Protein AF-A0A2V1GVR3-F1 (afdb_monomer_lite)

Structure (mmCIF, N/CA/C/O backbone):
data_AF-A0A2V1GVR3-F1
#
_entry.id   AF-A0A2V1GVR3-F1
#
loop_
_atom_site.group_PDB
_atom_site.id
_atom_site.type_symbol
_atom_site.label_atom_id
_atom_site.label_alt_id
_atom_site.label_comp_id
_atom_site.label_asym_id
_atom_site.label_entity_id
_atom_site.label_seq_id
_atom_site.pdbx_PDB_ins_code
_atom_site.Cartn_x
_atom_site.Cartn_y
_atom_site.Cartn_z
_atom_site.occupancy
_atom_site.B_iso_or_equiv
_atom_site.auth_seq_id
_atom_site.auth_comp_id
_atom_site.auth_asym_id
_atom_site.auth_atom_id
_atom_site.pdbx_PDB_model_num
ATOM 1 N N . MET A 1 1 ? 11.547 6.284 52.009 1.00 42.16 1 MET A N 1
ATOM 2 C CA . MET A 1 1 ? 11.268 5.310 50.933 1.00 42.16 1 MET A CA 1
ATOM 3 C C . MET A 1 1 ? 10.282 5.966 49.985 1.00 42.16 1 MET A C 1
ATOM 5 O O . MET A 1 1 ? 9.096 5.992 50.279 1.00 42.16 1 MET A O 1
ATOM 9 N N . THR A 1 2 ? 10.772 6.601 48.924 1.00 40.62 2 THR A N 1
ATOM 10 C CA . THR A 1 2 ? 9.931 7.357 47.985 1.00 40.62 2 THR A CA 1
ATOM 11 C C . THR A 1 2 ? 9.788 6.508 46.731 1.00 40.62 2 THR A C 1
ATOM 13 O O . THR A 1 2 ? 10.789 6.193 46.091 1.00 40.62 2 THR A O 1
ATOM 16 N N . GLN A 1 3 ? 8.568 6.048 46.455 1.00 38.47 3 GLN A N 1
ATOM 17 C CA . GLN A 1 3 ? 8.261 5.193 45.311 1.00 38.47 3 GLN A CA 1
ATOM 18 C C . GLN A 1 3 ? 8.524 5.963 44.013 1.00 38.47 3 GLN A C 1
ATOM 20 O O . GLN A 1 3 ? 8.026 7.072 43.830 1.00 38.47 3 GLN A O 1
ATOM 25 N N . ALA A 1 4 ? 9.332 5.376 43.131 1.00 42.44 4 ALA A N 1
ATOM 26 C CA . ALA A 1 4 ? 9.530 5.868 41.781 1.00 42.44 4 ALA A CA 1
ATOM 27 C C . ALA A 1 4 ? 8.281 5.546 40.955 1.00 42.44 4 ALA A C 1
ATOM 29 O O . ALA A 1 4 ? 7.930 4.380 40.776 1.00 42.44 4 ALA A O 1
ATOM 30 N N . SER A 1 5 ? 7.616 6.589 40.466 1.00 43.16 5 SER A N 1
ATOM 31 C CA . SER A 1 5 ? 6.533 6.495 39.494 1.00 43.16 5 SER A CA 1
ATOM 32 C C . SER A 1 5 ? 7.074 5.877 38.204 1.00 43.16 5 SER A C 1
ATOM 34 O O . SER A 1 5 ? 7.815 6.517 37.460 1.00 43.16 5 SER A O 1
ATOM 36 N N . SER A 1 6 ? 6.733 4.619 37.947 1.00 46.56 6 SER A N 1
ATOM 37 C CA . SER A 1 6 ? 6.998 3.948 36.681 1.00 46.56 6 SER A CA 1
ATOM 38 C C . SER A 1 6 ? 6.089 4.540 35.605 1.00 46.56 6 SER A C 1
ATOM 40 O O . SER A 1 6 ? 4.900 4.237 35.521 1.00 46.56 6 SER A O 1
ATOM 42 N N . THR A 1 7 ? 6.652 5.420 34.778 1.00 47.56 7 THR A N 1
ATOM 43 C CA . THR A 1 7 ? 6.041 5.865 33.524 1.00 47.56 7 THR A CA 1
ATOM 44 C C . THR A 1 7 ? 5.654 4.627 32.705 1.00 47.56 7 THR A C 1
ATOM 46 O O . THR A 1 7 ? 6.508 3.755 32.525 1.00 47.56 7 THR A O 1
ATOM 49 N N . PRO A 1 8 ? 4.413 4.498 32.203 1.00 45.31 8 PRO A N 1
ATOM 50 C CA . PRO A 1 8 ? 4.064 3.375 31.349 1.00 45.31 8 PRO A CA 1
ATOM 51 C C . PRO A 1 8 ? 4.872 3.491 30.056 1.00 45.31 8 PRO A C 1
ATOM 53 O O . PRO A 1 8 ? 4.678 4.409 29.259 1.00 45.31 8 PRO A O 1
ATOM 56 N N . THR A 1 9 ? 5.816 2.573 29.864 1.00 45.38 9 THR A N 1
ATOM 57 C CA . THR A 1 9 ? 6.531 2.389 28.603 1.00 45.38 9 THR A CA 1
ATOM 58 C C . THR A 1 9 ? 5.498 1.984 27.555 1.00 45.38 9 THR A C 1
ATOM 60 O O . THR A 1 9 ? 5.131 0.814 27.462 1.00 45.38 9 THR A O 1
ATOM 63 N N . HIS A 1 10 ? 4.972 2.945 26.790 1.00 49.03 10 HIS A N 1
ATOM 64 C CA . HIS A 1 10 ? 4.212 2.621 25.586 1.00 49.03 10 HIS A CA 1
ATOM 65 C C . HIS A 1 10 ? 5.094 1.711 24.718 1.00 49.03 10 HIS A C 1
ATOM 67 O O . HIS A 1 10 ? 6.258 2.062 24.493 1.00 49.03 10 HIS A O 1
ATOM 73 N N . PRO A 1 11 ? 4.599 0.549 24.250 1.00 55.03 11 PRO A N 1
ATOM 74 C CA . PRO A 1 11 ? 5.377 -0.274 23.339 1.00 55.03 11 PRO A CA 1
ATOM 75 C C . PRO A 1 11 ? 5.725 0.588 22.126 1.00 55.03 11 PRO A C 1
ATOM 77 O O . PRO A 1 11 ? 4.854 1.245 21.550 1.00 55.03 11 PRO A O 1
ATOM 80 N N . ALA A 1 12 ? 7.016 0.654 21.805 1.00 61.19 12 ALA A N 1
ATOM 81 C CA . ALA A 1 12 ? 7.516 1.451 20.698 1.00 61.19 12 ALA A CA 1
ATOM 82 C C . ALA A 1 12 ? 6.740 1.093 19.422 1.00 61.19 12 ALA A C 1
ATOM 84 O O . ALA A 1 12 ? 6.650 -0.078 19.055 1.00 61.19 12 ALA A O 1
ATOM 85 N N . SER A 1 13 ? 6.158 2.092 18.756 1.00 75.31 13 SER A N 1
ATOM 86 C CA . SER A 1 13 ? 5.468 1.881 17.484 1.00 75.31 13 SER A CA 1
ATOM 87 C C . SER A 1 13 ? 6.471 1.364 16.453 1.00 75.31 13 SER A C 1
ATOM 89 O O . SER A 1 13 ? 7.455 2.051 16.161 1.00 75.31 13 SER A O 1
ATOM 91 N N . ILE A 1 14 ? 6.238 0.177 15.893 1.00 87.38 14 ILE A N 1
ATOM 92 C CA . ILE A 1 14 ? 7.096 -0.380 14.840 1.00 87.38 14 ILE A CA 1
ATOM 93 C C . ILE A 1 14 ? 6.698 0.272 13.514 1.00 87.38 14 ILE A C 1
ATOM 95 O O . ILE A 1 14 ? 5.536 0.219 13.117 1.00 87.38 14 ILE A O 1
ATOM 99 N N . ASN A 1 15 ? 7.651 0.893 12.817 1.00 88.94 15 ASN A N 1
ATOM 100 C CA . ASN A 1 15 ? 7.444 1.415 11.464 1.00 88.94 15 ASN A CA 1
ATOM 101 C C . ASN A 1 15 ? 8.052 0.434 10.450 1.00 88.94 15 ASN A C 1
ATOM 103 O O . ASN A 1 15 ? 9.263 0.213 10.440 1.00 88.94 15 ASN A O 1
ATOM 107 N N . TYR A 1 16 ? 7.210 -0.148 9.595 1.00 90.81 16 TYR A N 1
ATOM 108 C CA . TYR A 1 16 ? 7.618 -1.095 8.549 1.00 90.81 16 TYR A CA 1
ATOM 109 C C . TYR A 1 16 ? 8.117 -0.399 7.273 1.00 90.81 16 TYR A C 1
ATOM 111 O O . TYR A 1 16 ? 8.558 -1.052 6.328 1.00 90.81 16 TYR A O 1
ATOM 119 N N . GLY A 1 17 ? 8.066 0.930 7.230 1.00 92.75 17 GLY A N 1
ATOM 120 C CA . GLY A 1 17 ? 8.549 1.756 6.137 1.00 92.75 17 GLY A CA 1
ATOM 121 C C . GLY A 1 17 ? 7.488 2.059 5.084 1.00 92.75 17 GLY A C 1
ATOM 122 O O . GLY A 1 17 ? 6.279 1.891 5.280 1.00 92.75 17 GLY A O 1
ATOM 123 N N . LYS A 1 18 ? 7.969 2.548 3.940 1.00 95.12 18 LYS A N 1
ATOM 124 C CA . LYS A 1 18 ? 7.139 3.079 2.858 1.00 95.12 18 LYS A CA 1
ATOM 125 C C . LYS A 1 18 ? 6.585 1.970 1.971 1.00 95.12 18 LYS A C 1
ATOM 127 O O . LYS A 1 18 ? 7.316 1.057 1.590 1.00 95.12 18 LYS A O 1
ATOM 132 N N . HIS A 1 19 ? 5.313 2.093 1.615 1.00 96.75 19 HIS A N 1
ATOM 133 C CA . HIS A 1 19 ? 4.572 1.117 0.824 1.00 96.75 19 HIS A CA 1
ATOM 134 C C . HIS A 1 19 ? 3.663 1.809 -0.196 1.00 96.75 19 HIS A C 1
ATOM 136 O O . HIS A 1 19 ? 3.199 2.935 0.017 1.00 96.75 19 HIS A O 1
ATOM 142 N N . TRP A 1 20 ? 3.376 1.098 -1.281 1.00 97.25 20 TRP A N 1
ATOM 143 C CA . TRP A 1 20 ? 2.197 1.321 -2.107 1.00 97.25 20 TRP A CA 1
ATOM 144 C C . TRP A 1 20 ? 1.081 0.388 -1.645 1.00 97.25 20 TRP A C 1
ATOM 146 O O . TRP A 1 20 ? 1.322 -0.795 -1.402 1.00 97.25 20 TRP A O 1
ATOM 156 N N . ALA A 1 21 ? -0.129 0.922 -1.530 1.00 97.12 21 ALA A N 1
ATOM 157 C CA . ALA A 1 21 ? -1.322 0.186 -1.144 1.00 97.12 21 ALA A CA 1
ATOM 158 C C . ALA A 1 21 ? -2.397 0.326 -2.218 1.00 97.12 21 ALA A C 1
ATOM 160 O O . ALA A 1 21 ? -2.666 1.443 -2.659 1.00 97.12 21 ALA A O 1
ATOM 161 N N . ALA A 1 22 ? -3.033 -0.782 -2.591 1.00 97.12 22 ALA A N 1
ATOM 162 C CA . ALA A 1 22 ? -4.275 -0.771 -3.355 1.00 97.12 22 ALA A CA 1
ATOM 163 C C . ALA A 1 22 ? -5.459 -0.648 -2.392 1.00 97.12 22 ALA A C 1
ATOM 165 O O . ALA A 1 22 ? -5.580 -1.435 -1.447 1.00 97.12 22 ALA A O 1
ATOM 166 N N . LEU A 1 23 ? -6.330 0.331 -2.632 1.00 94.88 23 LEU A N 1
ATOM 167 C CA . LEU A 1 23 ? -7.538 0.561 -1.850 1.00 94.88 23 LEU A CA 1
ATOM 168 C C . LEU A 1 23 ? -8.796 0.338 -2.683 1.00 94.88 23 LEU A C 1
ATOM 170 O O . LEU A 1 23 ? -8.937 0.840 -3.798 1.00 94.88 23 LEU A O 1
ATOM 174 N N . ARG A 1 24 ? -9.765 -0.352 -2.084 1.00 92.94 24 ARG A N 1
ATOM 175 C CA . ARG A 1 24 ? -11.142 -0.428 -2.571 1.00 92.94 24 ARG A CA 1
ATOM 176 C C . ARG A 1 24 ? -12.054 0.143 -1.490 1.00 92.94 24 ARG A C 1
ATOM 178 O O . ARG A 1 24 ? -12.396 -0.535 -0.523 1.00 92.94 24 ARG A O 1
ATOM 185 N N . GLY A 1 25 ? -12.386 1.427 -1.615 1.00 88.81 25 GLY A N 1
ATOM 186 C CA . GLY A 1 25 ? -13.064 2.175 -0.554 1.00 88.81 25 GLY A CA 1
ATOM 187 C C . GLY A 1 25 ? -12.156 2.353 0.666 1.00 88.81 25 GLY A C 1
ATOM 188 O O . GLY A 1 25 ? -11.132 3.024 0.580 1.00 88.81 25 GLY A O 1
ATOM 189 N N . VAL A 1 26 ? -12.528 1.750 1.799 1.00 87.75 26 VAL A N 1
ATOM 190 C CA . VAL A 1 26 ? -11.748 1.789 3.056 1.00 87.75 26 VAL A CA 1
ATOM 191 C C . VAL A 1 26 ? -10.890 0.539 3.279 1.00 87.75 26 VAL A C 1
ATOM 193 O O . VAL A 1 26 ? -10.152 0.465 4.260 1.00 87.75 26 VAL A O 1
ATOM 196 N N . THR A 1 27 ? 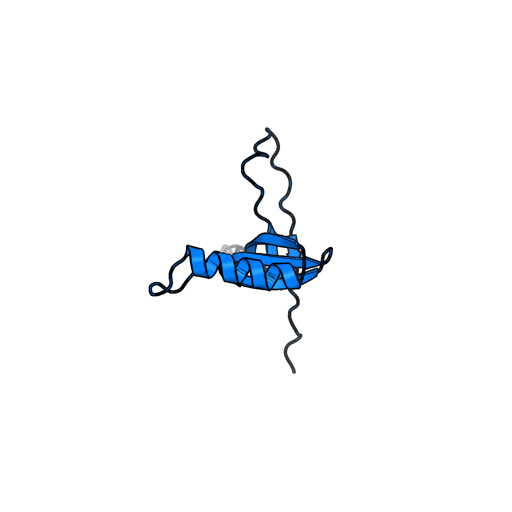-10.983 -0.446 2.384 1.00 90.81 27 THR A N 1
ATOM 197 C CA . THR A 1 27 ? -10.300 -1.735 2.516 1.00 90.81 27 THR A CA 1
ATOM 198 C C . THR A 1 27 ? -9.007 -1.746 1.711 1.00 90.81 27 THR A C 1
ATOM 200 O O . THR A 1 27 ? -9.006 -1.419 0.523 1.00 90.81 27 THR A O 1
ATOM 203 N N . ILE A 1 28 ? -7.916 -2.170 2.348 1.00 94.12 28 ILE A N 1
ATOM 204 C CA . ILE A 1 28 ? -6.634 -2.428 1.686 1.00 94.12 28 ILE A CA 1
ATOM 205 C C . ILE A 1 28 ? -6.690 -3.823 1.061 1.00 94.12 28 ILE A C 1
ATOM 207 O O . ILE A 1 28 ? -6.867 -4.808 1.776 1.00 94.12 28 ILE A O 1
ATOM 211 N N . THR A 1 29 ? -6.538 -3.911 -0.258 1.00 94.38 29 THR A N 1
ATOM 212 C CA . THR A 1 29 ? -6.610 -5.174 -1.015 1.00 94.38 29 THR A CA 1
ATOM 213 C C . THR A 1 29 ? -5.240 -5.707 -1.428 1.00 94.38 29 THR A C 1
ATOM 215 O O . THR A 1 29 ? -5.117 -6.885 -1.750 1.00 94.38 29 THR A O 1
ATOM 218 N N . GLY A 1 30 ? -4.199 -4.873 -1.383 1.00 94.75 30 GLY A N 1
ATOM 219 C CA . GLY A 1 30 ? -2.827 -5.269 -1.690 1.00 94.75 30 GLY A CA 1
ATOM 220 C C . GLY A 1 30 ? -1.811 -4.251 -1.185 1.00 94.75 30 GLY A C 1
ATOM 221 O O . GLY A 1 30 ? -2.119 -3.063 -1.073 1.00 94.75 30 GLY A O 1
ATOM 222 N N . LEU A 1 31 ? -0.603 -4.722 -0.872 1.00 95.56 31 LEU A N 1
ATOM 223 C CA . LEU A 1 31 ? 0.511 -3.913 -0.377 1.00 95.56 31 LEU A CA 1
ATOM 224 C C . LEU A 1 31 ? 1.819 -4.370 -1.020 1.00 95.56 31 LEU A C 1
ATOM 226 O O . LEU A 1 31 ? 2.104 -5.565 -1.054 1.00 95.56 31 LEU A O 1
ATOM 230 N N . ILE A 1 32 ? 2.632 -3.419 -1.476 1.00 96.81 32 ILE A N 1
ATOM 231 C CA . ILE A 1 32 ? 3.994 -3.666 -1.964 1.00 96.81 32 ILE A CA 1
ATOM 232 C C . ILE A 1 32 ? 4.933 -2.638 -1.327 1.00 96.81 32 ILE A C 1
ATOM 234 O O . ILE A 1 32 ? 4.616 -1.449 -1.267 1.00 96.81 32 ILE A O 1
ATOM 238 N N . SER A 1 33 ? 6.082 -3.086 -0.817 1.00 95.94 33 SER A N 1
ATOM 239 C CA . SER A 1 33 ? 7.089 -2.187 -0.241 1.00 95.94 33 SER A CA 1
ATOM 240 C C . SER A 1 33 ? 7.687 -1.271 -1.308 1.00 95.94 33 SER A C 1
ATOM 242 O O . SER A 1 33 ? 7.917 -1.684 -2.433 1.00 95.94 33 SER A O 1
ATOM 244 N N . MET A 1 34 ? 8.010 -0.030 -0.951 1.00 95.88 34 MET A N 1
ATOM 245 C CA . MET A 1 34 ? 8.813 0.842 -1.819 1.00 95.88 34 MET A CA 1
ATOM 246 C C . MET A 1 34 ? 10.309 0.501 -1.774 1.00 95.88 34 MET A C 1
ATOM 248 O O . MET A 1 34 ? 11.103 1.121 -2.479 1.00 95.88 34 MET A O 1
ATOM 252 N N . ARG A 1 35 ? 10.731 -0.435 -0.917 1.00 93.62 35 ARG A N 1
ATOM 253 C CA . ARG A 1 35 ? 12.126 -0.863 -0.829 1.00 93.62 35 ARG A CA 1
ATOM 254 C C . ARG A 1 35 ? 12.386 -1.986 -1.832 1.00 93.62 35 ARG A C 1
ATOM 256 O O . ARG A 1 35 ? 12.127 -3.148 -1.535 1.00 93.62 35 ARG A O 1
ATOM 263 N N . ALA A 1 36 ? 12.943 -1.629 -2.983 1.00 92.25 36 ALA A N 1
ATOM 264 C CA . ALA A 1 36 ? 13.441 -2.608 -3.942 1.00 92.25 36 ALA A CA 1
ATOM 265 C C . ALA A 1 36 ? 14.727 -3.298 -3.428 1.00 92.25 36 ALA A C 1
ATOM 267 O O . ALA A 1 36 ? 15.508 -2.677 -2.689 1.00 92.25 36 ALA A O 1
ATOM 268 N N . PRO A 1 37 ? 14.971 -4.566 -3.809 1.0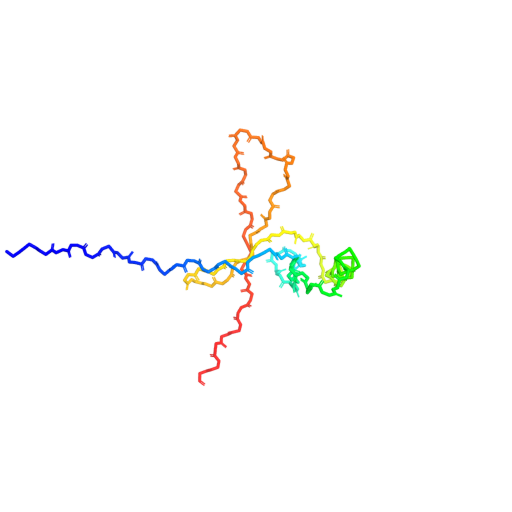0 92.88 37 PRO A N 1
ATOM 269 C CA . PRO A 1 37 ? 16.291 -5.186 -3.713 1.00 92.88 37 PRO A CA 1
ATOM 270 C C . PRO A 1 37 ? 17.359 -4.352 -4.439 1.00 92.88 37 PRO A C 1
ATOM 272 O O . PRO A 1 37 ? 17.054 -3.617 -5.375 1.00 92.88 37 PRO A O 1
ATOM 275 N N . ARG A 1 38 ? 18.618 -4.433 -3.992 1.00 93.25 38 ARG A N 1
ATOM 276 C CA . ARG A 1 38 ? 19.714 -3.590 -4.524 1.00 93.25 38 ARG A CA 1
ATOM 277 C C . ARG A 1 38 ? 20.096 -3.919 -5.968 1.00 93.25 38 ARG A C 1
ATOM 279 O O . ARG A 1 38 ? 20.710 -3.097 -6.631 1.00 93.25 38 ARG A O 1
ATOM 286 N N . ASP A 1 39 ? 19.787 -5.129 -6.394 1.00 94.88 39 ASP A N 1
ATOM 287 C CA . ASP A 1 39 ? 20.106 -5.739 -7.679 1.00 94.88 39 ASP A CA 1
ATOM 288 C C . ASP A 1 39 ? 18.987 -5.577 -8.722 1.00 94.88 39 ASP A C 1
ATOM 290 O O . ASP A 1 39 ? 19.100 -6.102 -9.825 1.00 94.88 39 ASP A O 1
ATOM 294 N N . VAL A 1 40 ? 17.916 -4.847 -8.395 1.00 94.56 40 VAL A N 1
ATOM 295 C CA . VAL A 1 40 ? 16.753 -4.646 -9.269 1.00 94.56 40 VAL A CA 1
ATOM 296 C C . VAL A 1 40 ? 16.672 -3.187 -9.720 1.00 94.56 40 VAL A C 1
ATOM 298 O O . VAL A 1 40 ? 16.848 -2.273 -8.911 1.00 94.56 40 VAL A O 1
ATOM 301 N N . ASP A 1 41 ? 16.357 -2.960 -11.001 1.00 96.25 41 ASP A N 1
ATOM 302 C CA . ASP A 1 41 ? 16.048 -1.621 -11.506 1.00 96.25 41 ASP A CA 1
ATOM 303 C C . ASP A 1 41 ? 14.800 -1.061 -10.809 1.00 96.25 41 ASP A C 1
ATOM 305 O O . ASP A 1 41 ? 13.715 -1.652 -10.831 1.00 96.25 41 ASP A O 1
ATOM 309 N N . PHE A 1 42 ? 14.964 0.081 -10.143 1.00 95.50 42 PHE A N 1
ATOM 310 C CA . PHE A 1 42 ? 13.914 0.635 -9.298 1.00 95.50 42 PHE A CA 1
ATOM 311 C C . PHE A 1 42 ? 12.701 1.120 -10.096 1.00 95.50 42 PHE A C 1
ATOM 313 O O . PHE A 1 42 ? 11.574 0.970 -9.620 1.00 95.50 42 PHE A O 1
ATOM 320 N N . GLU A 1 43 ? 12.898 1.704 -11.280 1.00 96.69 43 GLU A N 1
ATOM 321 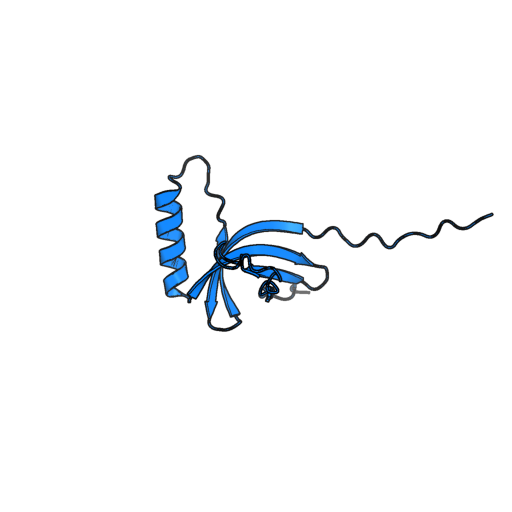C CA . GLU A 1 43 ? 11.775 2.222 -12.065 1.00 96.69 43 GLU A CA 1
ATOM 322 C C . GLU A 1 43 ? 10.971 1.079 -12.680 1.00 96.69 43 GLU A C 1
ATOM 324 O O . GLU A 1 43 ? 9.742 1.091 -12.607 1.00 96.69 43 GLU A O 1
ATOM 329 N N . GLU A 1 44 ? 11.632 0.034 -13.177 1.00 97.19 44 GLU A N 1
ATOM 330 C CA . GLU A 1 44 ? 10.953 -1.179 -13.624 1.00 97.19 44 GLU A CA 1
ATOM 331 C C . GLU A 1 44 ? 10.180 -1.849 -12.478 1.00 97.19 44 GLU A C 1
ATOM 333 O O . GLU A 1 44 ? 9.003 -2.195 -12.635 1.00 97.19 44 GLU A O 1
ATOM 338 N N . TYR A 1 45 ? 10.805 -1.983 -11.304 1.00 97.19 45 TYR A N 1
ATOM 339 C CA . TYR A 1 45 ? 10.150 -2.499 -10.102 1.00 97.19 45 TYR A CA 1
ATOM 340 C C . TYR A 1 45 ? 8.903 -1.691 -9.749 1.00 97.19 45 TYR A C 1
ATOM 342 O O . TYR A 1 45 ? 7.827 -2.256 -9.545 1.00 97.19 45 TYR A O 1
ATOM 350 N N . ARG A 1 46 ? 9.041 -0.364 -9.703 1.00 97.31 46 ARG A N 1
ATOM 351 C CA . ARG A 1 46 ? 7.954 0.559 -9.389 1.00 97.31 46 ARG A CA 1
ATOM 352 C C . ARG A 1 46 ? 6.811 0.425 -10.387 1.00 97.31 46 ARG A C 1
ATOM 354 O O . ARG A 1 46 ? 5.667 0.308 -9.960 1.00 97.31 46 ARG A O 1
ATOM 361 N N . LEU A 1 47 ? 7.096 0.443 -11.688 1.00 98.00 47 LEU A N 1
ATOM 362 C CA . LEU A 1 47 ? 6.077 0.340 -12.734 1.00 98.00 47 LEU A CA 1
ATOM 363 C C . LEU A 1 47 ? 5.295 -0.971 -12.621 1.00 98.00 47 LEU A C 1
ATOM 365 O O . LEU A 1 47 ? 4.066 -0.954 -12.622 1.00 98.00 47 LEU A O 1
ATOM 369 N N . ARG A 1 48 ? 5.996 -2.096 -12.444 1.00 97.62 48 ARG A N 1
ATOM 370 C CA . ARG A 1 48 ? 5.364 -3.410 -12.266 1.00 97.62 48 ARG A CA 1
ATOM 371 C C . ARG A 1 48 ? 4.546 -3.479 -10.975 1.00 97.62 48 ARG A C 1
ATOM 373 O O . ARG A 1 48 ? 3.418 -3.960 -10.997 1.00 97.62 48 ARG A O 1
ATOM 380 N N . ALA A 1 49 ? 5.079 -2.966 -9.865 1.00 97.56 49 ALA A N 1
ATOM 381 C CA . ALA A 1 49 ? 4.379 -2.929 -8.584 1.00 97.56 49 ALA A CA 1
ATOM 382 C C . ALA A 1 49 ? 3.077 -2.119 -8.662 1.00 97.56 49 ALA A C 1
ATOM 384 O O . ALA A 1 49 ? 2.033 -2.584 -8.202 1.00 97.56 49 ALA A O 1
ATOM 385 N N . LEU A 1 50 ? 3.128 -0.928 -9.267 1.00 97.75 50 LEU A N 1
ATOM 386 C CA . LEU A 1 50 ? 1.950 -0.087 -9.469 1.00 97.75 50 LEU A CA 1
ATOM 387 C C . LEU A 1 50 ? 0.929 -0.782 -10.371 1.00 97.75 50 LEU A C 1
ATOM 389 O O . LEU A 1 50 ? -0.219 -0.919 -9.958 1.00 97.75 50 LEU A O 1
ATOM 393 N N . ALA A 1 51 ? 1.355 -1.317 -11.518 1.00 97.81 51 ALA A N 1
ATOM 394 C CA . ALA A 1 51 ? 0.471 -2.027 -12.439 1.00 97.81 51 ALA A CA 1
ATOM 395 C C . ALA A 1 51 ? -0.243 -3.213 -11.765 1.00 97.81 51 ALA A C 1
ATOM 397 O O . ALA A 1 51 ? -1.444 -3.390 -11.943 1.00 97.81 51 ALA A O 1
ATOM 398 N N . CYS A 1 52 ? 0.454 -4.002 -10.939 1.00 97.44 52 CYS A N 1
ATOM 399 C CA . CYS A 1 52 ? -0.171 -5.094 -10.186 1.00 97.44 52 CYS A CA 1
ATOM 400 C C . CYS A 1 52 ? -1.218 -4.597 -9.177 1.00 97.44 52 CYS A C 1
ATOM 402 O O . CYS A 1 52 ? -2.265 -5.224 -9.019 1.00 97.44 52 CYS A O 1
ATOM 404 N N . LEU A 1 53 ? -0.944 -3.493 -8.478 1.00 97.75 53 LEU A N 1
ATOM 405 C CA . LEU A 1 53 ? -1.851 -2.935 -7.471 1.00 97.75 53 LEU A CA 1
ATOM 406 C C . LEU A 1 53 ? -3.076 -2.253 -8.094 1.00 97.75 53 LEU A C 1
ATOM 408 O O . LEU A 1 53 ? -4.169 -2.353 -7.537 1.00 97.75 53 LEU A O 1
ATOM 412 N N . GLU A 1 54 ? -2.918 -1.615 -9.254 1.00 97.25 54 GLU A N 1
ATOM 413 C CA . GLU A 1 54 ? -4.007 -0.962 -9.996 1.00 97.25 54 GLU A CA 1
ATOM 414 C C . GLU A 1 54 ? -5.105 -1.951 -10.412 1.00 97.25 54 GLU A C 1
ATOM 416 O O . GLU A 1 54 ? -6.281 -1.591 -10.445 1.00 97.25 54 GLU A O 1
ATOM 421 N N . LEU A 1 55 ? -4.759 -3.227 -10.628 1.00 97.19 55 LEU A N 1
ATOM 422 C CA . LEU A 1 55 ? -5.739 -4.295 -10.874 1.00 97.19 55 LEU A CA 1
ATOM 423 C C . LEU A 1 55 ? -6.660 -4.554 -9.668 1.00 97.19 55 LEU A C 1
ATOM 425 O O . LEU A 1 55 ? -7.753 -5.101 -9.820 1.00 97.19 55 LEU A O 1
ATOM 429 N N . LEU A 1 56 ? -6.224 -4.199 -8.457 1.00 96.38 56 LEU A N 1
ATOM 430 C CA . LEU A 1 56 ? -6.928 -4.497 -7.209 1.00 96.38 56 LEU A CA 1
ATOM 431 C C . LEU A 1 56 ? -7.728 -3.299 -6.677 1.00 96.38 56 LEU A C 1
ATOM 433 O O . LEU A 1 56 ? -8.731 -3.506 -5.976 1.00 96.38 56 LEU A O 1
ATOM 437 N N . GLY A 1 57 ? -7.325 -2.070 -7.011 1.00 95.12 57 GLY A N 1
ATOM 438 C CA . GLY A 1 57 ? -7.985 -0.840 -6.576 1.00 95.12 57 GLY A CA 1
ATOM 439 C C . GLY A 1 57 ? -7.169 0.429 -6.831 1.00 95.12 57 GLY A C 1
ATOM 440 O O . GLY A 1 57 ? -6.163 0.420 -7.532 1.00 95.12 57 GLY A O 1
ATOM 441 N N . GLU A 1 58 ? -7.600 1.539 -6.230 1.00 95.69 58 GLU A N 1
ATOM 442 C CA . GLU A 1 58 ? -6.893 2.817 -6.322 1.00 95.69 58 GLU A CA 1
ATOM 443 C C . GLU A 1 58 ? -5.574 2.750 -5.544 1.00 95.69 58 GLU A C 1
ATOM 445 O O . GLU A 1 58 ? -5.561 2.441 -4.349 1.00 95.69 58 GLU A O 1
ATOM 450 N N . VAL A 1 59 ? -4.459 3.075 -6.199 1.00 96.06 59 VAL A N 1
ATOM 451 C CA . VAL A 1 59 ? -3.137 2.975 -5.577 1.00 96.06 59 VAL A CA 1
ATOM 452 C C . VAL A 1 59 ? -2.762 4.259 -4.845 1.00 96.06 59 VAL A C 1
ATOM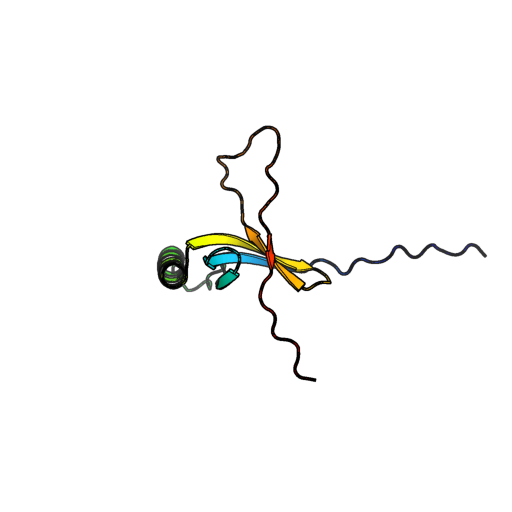 454 O O . VAL A 1 59 ? -2.766 5.352 -5.412 1.00 96.06 59 VAL A O 1
ATOM 457 N N . LYS A 1 60 ? -2.381 4.131 -3.571 1.00 95.38 60 LYS A N 1
ATOM 458 C CA . LYS A 1 60 ? -1.867 5.224 -2.736 1.00 95.38 60 LYS A CA 1
ATOM 459 C C . LYS A 1 60 ? -0.485 4.894 -2.187 1.00 95.38 60 LYS A C 1
ATOM 461 O O . LYS A 1 60 ? -0.178 3.749 -1.877 1.00 95.38 60 LYS A O 1
ATOM 466 N N . ALA A 1 61 ? 0.338 5.924 -2.012 1.00 94.88 61 ALA A N 1
ATOM 467 C CA . ALA A 1 61 ? 1.619 5.823 -1.318 1.00 94.88 61 ALA A CA 1
ATOM 468 C C . ALA A 1 61 ? 1.469 6.214 0.158 1.00 94.88 61 ALA A C 1
ATOM 470 O O . ALA A 1 61 ? 0.726 7.141 0.491 1.00 94.88 61 ALA A O 1
ATOM 471 N N . GLY A 1 62 ? 2.196 5.534 1.037 1.00 94.56 62 GLY A N 1
ATOM 472 C CA . GLY A 1 62 ? 2.106 5.749 2.476 1.00 94.56 62 GLY A CA 1
ATOM 473 C C . GLY A 1 62 ? 3.132 4.949 3.263 1.00 94.56 62 GLY A C 1
ATOM 474 O O . GLY A 1 62 ? 4.112 4.455 2.705 1.00 94.56 62 GLY A O 1
ATOM 475 N N . GLU A 1 63 ? 2.900 4.832 4.562 1.00 94.56 63 GLU A N 1
ATOM 476 C CA . GLU A 1 63 ? 3.739 4.075 5.494 1.00 94.56 63 GLU A CA 1
ATOM 477 C C . GLU A 1 63 ? 2.893 3.090 6.292 1.00 94.56 63 GLU A C 1
ATOM 479 O O . GLU A 1 63 ? 1.712 3.338 6.531 1.00 94.56 63 GLU A O 1
ATOM 484 N N . ILE A 1 64 ? 3.490 1.972 6.703 1.00 93.88 64 ILE A N 1
ATOM 485 C CA . ILE A 1 64 ? 2.831 1.011 7.591 1.00 93.88 64 ILE A CA 1
ATOM 486 C C . ILE A 1 64 ? 3.405 1.169 8.994 1.00 93.88 64 ILE A C 1
ATOM 488 O O . ILE A 1 64 ? 4.618 1.063 9.188 1.00 93.88 64 ILE A O 1
ATOM 492 N N . ILE A 1 65 ? 2.522 1.363 9.968 1.00 92.00 65 ILE A N 1
ATOM 493 C CA . ILE A 1 65 ? 2.868 1.414 11.387 1.00 92.00 65 ILE A CA 1
ATOM 494 C C . ILE A 1 65 ? 2.133 0.326 12.168 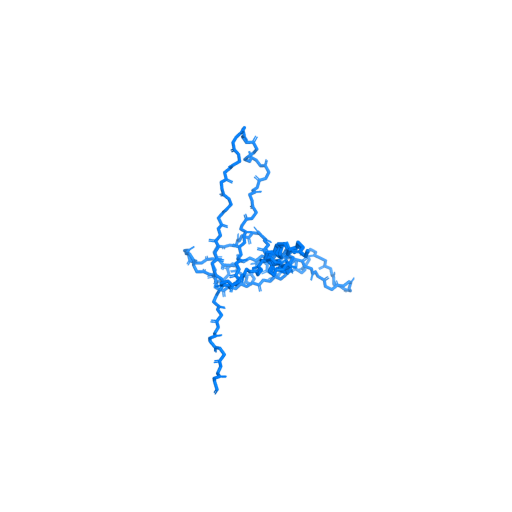1.00 92.00 65 ILE A C 1
ATOM 496 O O . ILE A 1 65 ? 1.006 -0.043 11.833 1.00 92.00 65 ILE A O 1
ATOM 500 N N . GLU A 1 66 ? 2.761 -0.169 13.225 1.00 90.00 66 GLU A N 1
ATOM 501 C CA . GLU A 1 66 ? 2.145 -1.037 14.224 1.00 90.00 66 GLU A CA 1
ATOM 502 C C . GLU A 1 66 ? 1.878 -0.251 15.495 1.00 90.00 66 GLU A C 1
ATOM 504 O O . GLU A 1 66 ? 2.772 0.385 16.059 1.00 90.00 66 GLU A O 1
ATOM 509 N N . LEU A 1 67 ? 0.626 -0.312 15.919 1.00 88.25 67 LEU A N 1
ATOM 510 C CA . LEU A 1 67 ? 0.127 0.203 17.179 1.00 88.25 67 LEU A CA 1
ATOM 511 C C . LEU A 1 67 ? -0.366 -0.986 18.026 1.00 88.25 67 LEU A C 1
ATOM 513 O O . LEU A 1 67 ? -0.541 -2.083 17.488 1.00 88.25 67 LEU A O 1
ATOM 517 N N . PRO A 1 68 ? -0.607 -0.804 19.338 1.00 84.31 68 PRO A N 1
ATOM 518 C CA . PRO A 1 68 ? -1.050 -1.895 20.214 1.00 84.31 68 PRO A CA 1
ATOM 519 C C . PRO A 1 68 ? -2.317 -2.620 19.738 1.00 84.31 68 PRO A C 1
ATOM 521 O O . PRO A 1 68 ? -2.520 -3.787 20.049 1.00 84.31 68 PRO A O 1
ATOM 524 N N . ASP A 1 69 ? -3.174 -1.928 18.991 1.00 86.00 69 ASP A N 1
ATOM 525 C CA . ASP A 1 69 ? -4.467 -2.397 18.498 1.00 86.00 69 ASP A CA 1
ATOM 526 C C . ASP A 1 69 ? -4.436 -2.886 17.034 1.00 86.00 69 ASP A C 1
ATOM 528 O O . ASP A 1 69 ? -5.485 -3.222 16.463 1.00 86.00 69 ASP A O 1
ATOM 532 N N . GLY A 1 70 ? -3.248 -2.928 16.420 1.00 88.81 70 GLY A N 1
ATOM 533 C CA . GLY A 1 70 ? -3.005 -3.542 15.117 1.00 88.81 70 GLY A CA 1
ATOM 534 C C . GLY A 1 70 ? -2.125 -2.717 14.180 1.00 88.81 70 GLY A C 1
ATOM 535 O O . GLY A 1 70 ? -1.475 -1.741 14.558 1.00 88.81 70 GLY A O 1
ATOM 536 N N . ARG A 1 71 ? -2.103 -3.130 12.909 1.00 92.19 71 ARG A N 1
ATOM 537 C CA . ARG A 1 71 ? -1.329 -2.463 11.852 1.00 92.19 71 ARG A CA 1
ATOM 538 C C . ARG A 1 71 ? -2.182 -1.506 11.036 1.00 92.19 71 ARG A C 1
ATOM 540 O O . ARG A 1 71 ? -3.308 -1.825 10.654 1.00 92.19 71 ARG A O 1
ATOM 547 N N . TYR A 1 72 ? -1.595 -0.364 10.704 1.00 92.50 72 TYR A N 1
ATOM 548 C CA . TYR A 1 72 ? -2.246 0.715 9.974 1.00 92.50 72 TYR A CA 1
ATOM 549 C C . TYR A 1 72 ? -1.392 1.182 8.801 1.00 92.50 72 TYR A C 1
ATOM 551 O O . TYR A 1 72 ? -0.189 1.385 8.944 1.00 92.50 72 TYR A O 1
ATOM 559 N N . PHE A 1 73 ? -2.032 1.403 7.656 1.00 94.06 73 PHE A N 1
ATOM 560 C CA . PHE A 1 73 ? -1.470 2.138 6.534 1.00 94.06 73 PHE A CA 1
ATOM 561 C C . PHE A 1 73 ? -1.846 3.610 6.675 1.00 94.06 73 PHE A C 1
ATOM 563 O O . PHE A 1 73 ? -3.027 3.964 6.727 1.00 94.06 73 PHE A O 1
ATOM 570 N N . ILE A 1 74 ? -0.837 4.467 6.730 1.00 92.88 74 ILE A N 1
ATOM 571 C CA . ILE A 1 74 ? -0.982 5.915 6.789 1.00 92.88 74 ILE A CA 1
ATOM 572 C C . ILE A 1 74 ? -0.692 6.466 5.402 1.00 92.88 74 ILE A C 1
ATOM 574 O O . ILE A 1 74 ? 0.448 6.436 4.935 1.00 92.88 74 ILE A O 1
ATOM 578 N N . GLN A 1 75 ? -1.725 6.985 4.741 1.00 91.12 75 GLN A N 1
ATOM 579 C CA . GLN A 1 75 ? -1.570 7.597 3.428 1.00 91.12 75 GLN A CA 1
ATOM 580 C C . GLN A 1 75 ? -0.710 8.864 3.532 1.00 91.12 75 GLN A C 1
ATOM 582 O O . GLN A 1 75 ? -0.986 9.765 4.328 1.00 91.12 75 GLN A O 1
ATOM 587 N N . ARG A 1 76 ? 0.308 8.973 2.672 1.00 84.00 76 ARG A N 1
ATOM 588 C CA . ARG A 1 76 ? 1.135 10.176 2.576 1.00 84.00 76 ARG A CA 1
ATOM 589 C C . ARG A 1 76 ? 0.373 11.263 1.818 1.00 84.00 76 ARG A C 1
ATOM 591 O O . ARG A 1 76 ? -0.062 11.055 0.686 1.00 84.00 76 ARG A O 1
ATOM 598 N N . ASN A 1 77 ? 0.251 12.444 2.419 1.00 75.56 77 ASN A N 1
ATOM 599 C CA . ASN A 1 77 ? -0.282 13.610 1.718 1.00 75.56 77 ASN A CA 1
ATOM 600 C C . ASN A 1 77 ? 0.719 14.077 0.654 1.00 75.56 77 ASN A C 1
ATOM 602 O O . ASN A 1 77 ? 1.919 14.189 0.917 1.00 75.56 77 ASN A O 1
ATOM 606 N N . ASN A 1 78 ? 0.224 14.347 -0.555 1.00 60.91 78 ASN A N 1
ATOM 607 C CA . ASN A 1 78 ? 1.049 14.911 -1.615 1.00 60.91 78 ASN A CA 1
ATOM 608 C C . ASN A 1 78 ? 1.443 16.353 -1.236 1.00 60.91 78 ASN A C 1
ATOM 610 O O . ASN A 1 78 ? 0.627 17.094 -0.684 1.00 60.91 78 ASN A O 1
ATOM 614 N N . HIS A 1 79 ? 2.688 16.749 -1.516 1.00 55.53 79 HIS A N 1
ATOM 615 C CA . HIS A 1 79 ? 3.307 18.003 -1.045 1.00 55.53 79 HIS A CA 1
ATOM 616 C C . HIS A 1 79 ? 2.550 19.290 -1.447 1.00 55.53 79 HIS A C 1
ATOM 618 O O . HIS A 1 79 ? 2.814 20.349 -0.880 1.00 55.53 79 HIS A O 1
ATOM 624 N N . ALA A 1 80 ? 1.587 19.200 -2.370 1.00 48.56 80 ALA A N 1
ATOM 625 C CA . ALA A 1 80 ? 0.722 20.298 -2.799 1.00 48.56 80 ALA A CA 1
ATOM 626 C C . ALA A 1 80 ? -0.230 20.826 -1.701 1.00 48.56 80 ALA A C 1
ATOM 628 O O . ALA A 1 80 ? -0.678 21.962 -1.789 1.00 48.56 80 ALA A O 1
ATOM 629 N N . ASN A 1 81 ? -0.501 20.050 -0.643 1.00 49.06 81 ASN A N 1
ATOM 630 C CA . ASN A 1 81 ? -1.428 20.415 0.441 1.00 49.06 81 ASN A CA 1
ATOM 631 C C . ASN A 1 81 ? -0.726 20.984 1.692 1.00 49.06 81 ASN A C 1
ATOM 633 O O . ASN A 1 81 ? -1.138 20.731 2.825 1.00 49.06 81 ASN A O 1
ATOM 637 N N . ARG A 1 82 ? 0.351 21.763 1.518 1.00 51.94 82 ARG A N 1
ATOM 638 C CA . ARG A 1 82 ? 1.007 22.493 2.622 1.00 51.94 82 ARG A CA 1
ATOM 639 C C . ARG A 1 82 ? 0.273 23.808 2.922 1.00 51.94 82 ARG A C 1
ATOM 641 O O . ARG A 1 82 ? 0.859 24.886 2.885 1.00 51.94 82 ARG A O 1
ATOM 648 N N . SER A 1 83 ? -1.026 23.729 3.189 1.00 57.44 83 SER A N 1
ATOM 649 C CA . SER A 1 83 ? -1.786 24.834 3.783 1.00 57.44 83 SER A CA 1
ATOM 650 C C . SER A 1 83 ? -1.356 25.026 5.248 1.00 57.44 83 SER A C 1
ATOM 652 O O . SER A 1 83 ? -0.767 24.127 5.848 1.00 57.44 83 SER A O 1
ATOM 654 N N . LYS A 1 84 ? -1.644 26.193 5.846 1.00 56.81 84 LYS A N 1
ATOM 655 C CA . LYS A 1 84 ? -1.265 26.540 7.238 1.00 56.81 84 LYS A CA 1
ATOM 656 C C . LYS A 1 84 ? -1.807 25.566 8.304 1.00 56.81 84 LYS A C 1
ATOM 658 O O . LYS A 1 84 ? -1.321 25.579 9.429 1.00 56.81 84 LYS A O 1
ATOM 663 N N . THR A 1 85 ? -2.755 24.706 7.937 1.00 58.97 85 THR A N 1
ATOM 664 C CA . THR A 1 85 ? -3.328 23.649 8.775 1.00 58.97 85 THR A CA 1
ATOM 665 C C . THR A 1 85 ? -3.086 22.299 8.089 1.00 58.97 85 THR A C 1
ATOM 667 O O . THR A 1 85 ? -3.667 22.057 7.028 1.00 58.97 85 THR A O 1
ATOM 670 N N . PRO A 1 86 ? -2.222 21.420 8.627 1.00 57.28 86 PRO A N 1
ATOM 671 C CA . PRO A 1 86 ? -2.020 20.088 8.067 1.00 57.28 86 PRO A CA 1
ATOM 672 C C . PRO A 1 86 ? -3.334 19.304 8.119 1.00 57.28 86 PRO A C 1
ATOM 674 O O . PRO A 1 86 ? -3.909 19.138 9.192 1.00 57.28 86 PRO A O 1
ATOM 677 N N . ALA A 1 87 ? -3.811 18.819 6.972 1.00 61.53 87 ALA A N 1
ATOM 678 C CA . ALA A 1 87 ? -4.931 17.886 6.954 1.00 61.53 87 ALA A CA 1
ATOM 679 C C . ALA A 1 87 ? -4.532 16.588 7.671 1.00 61.53 87 ALA A C 1
ATOM 681 O O . ALA A 1 87 ? -3.425 16.077 7.459 1.00 61.53 87 ALA A O 1
ATOM 682 N N . GLU A 1 88 ? -5.437 16.053 8.491 1.00 70.62 88 GLU A N 1
ATOM 683 C CA . GLU A 1 88 ? -5.237 14.777 9.173 1.00 70.62 88 GLU A CA 1
ATOM 684 C C . GLU A 1 88 ? -4.957 13.668 8.146 1.00 70.62 88 GLU A C 1
ATOM 686 O O . GLU A 1 88 ? -5.623 13.555 7.113 1.00 70.62 88 GLU A O 1
ATOM 691 N N . GLN A 1 89 ? -3.911 12.878 8.393 1.00 77.88 89 GLN A N 1
ATOM 692 C CA . GLN A 1 89 ? -3.529 11.794 7.493 1.00 77.88 89 GLN A CA 1
ATOM 693 C C . GLN A 1 89 ? -4.565 10.674 7.572 1.00 77.88 89 GLN A C 1
ATOM 695 O O . GLN A 1 89 ? -4.883 10.191 8.659 1.00 77.88 89 GLN A O 1
ATOM 700 N N . LYS A 1 90 ? -5.061 10.224 6.416 1.00 83.88 90 LYS A N 1
ATOM 701 C CA . LYS A 1 90 ? -6.001 9.099 6.358 1.00 83.88 90 LYS A CA 1
ATOM 702 C C . LYS A 1 90 ? -5.300 7.813 6.795 1.00 83.88 90 LYS A C 1
ATOM 704 O O . LYS A 1 90 ? -4.263 7.449 6.234 1.00 83.88 90 LYS A O 1
ATOM 709 N N . LYS A 1 91 ? -5.888 7.133 7.782 1.00 88.50 91 LYS A N 1
ATOM 710 C CA . LYS A 1 91 ? -5.410 5.858 8.328 1.00 88.50 91 LYS A CA 1
ATOM 711 C C . LYS A 1 91 ? -6.354 4.738 7.915 1.00 88.50 91 LYS A C 1
ATOM 713 O O . LYS A 1 91 ? -7.566 4.866 8.059 1.00 88.50 91 LYS A O 1
ATOM 718 N N . PHE A 1 92 ? -5.789 3.635 7.446 1.00 91.12 92 PHE A N 1
ATOM 719 C CA . PHE A 1 92 ? -6.531 2.453 7.019 1.00 91.12 92 PHE A CA 1
ATOM 720 C C . PHE A 1 92 ? -6.005 1.240 7.779 1.00 91.12 92 PHE A C 1
ATOM 722 O O . PHE A 1 92 ? -4.800 0.987 7.778 1.00 91.12 92 PHE A O 1
ATOM 729 N N . LYS A 1 93 ? -6.886 0.504 8.460 1.00 91.00 93 LYS A N 1
ATOM 730 C CA . LYS A 1 93 ? -6.489 -0.681 9.227 1.00 91.00 93 LYS A CA 1
ATOM 731 C C . LYS A 1 93 ? -6.168 -1.829 8.272 1.00 91.00 93 LYS A C 1
ATOM 733 O O . LYS A 1 93 ? -6.948 -2.113 7.364 1.00 91.00 93 LYS A O 1
ATOM 738 N N . LEU A 1 94 ? -5.026 -2.481 8.471 1.00 90.44 94 LEU A N 1
ATOM 739 C CA . LEU A 1 94 ? -4.697 -3.702 7.747 1.00 90.44 94 LEU A CA 1
ATOM 740 C C . LEU A 1 94 ? -5.513 -4.852 8.328 1.00 90.44 94 LEU A C 1
ATOM 742 O O . LEU A 1 94 ? -5.663 -4.972 9.545 1.00 90.44 94 LEU A O 1
ATOM 746 N N . TYR A 1 95 ? -5.993 -5.730 7.452 1.00 84.50 95 TYR A N 1
ATOM 747 C CA . TYR A 1 95 ? -6.534 -7.003 7.895 1.00 84.50 95 TYR A CA 1
ATOM 748 C C . TYR A 1 95 ? -5.411 -7.833 8.527 1.00 84.50 95 TYR A C 1
ATOM 750 O O . TYR A 1 95 ? -4.381 -8.084 7.899 1.00 84.50 95 TYR A O 1
ATOM 758 N N . GLN A 1 96 ? -5.616 -8.250 9.772 1.00 73.31 96 GLN A N 1
ATOM 759 C CA . GLN A 1 96 ? -4.786 -9.236 10.448 1.00 73.31 96 GLN A CA 1
ATOM 760 C C . GLN A 1 96 ? -5.676 -10.450 10.716 1.00 73.31 96 GLN A C 1
ATOM 762 O O . GLN A 1 96 ? -6.671 -10.302 11.433 1.00 73.31 96 GLN A O 1
ATOM 767 N N . PRO A 1 97 ? -5.378 -11.626 10.136 1.00 70.44 97 PRO A N 1
ATOM 768 C CA . PRO A 1 97 ? -6.064 -12.837 10.550 1.00 70.44 97 PRO A CA 1
ATOM 769 C C . PRO A 1 97 ? -5.769 -13.066 12.034 1.00 70.44 97 PRO A C 1
ATOM 771 O O . PRO A 1 97 ? -4.638 -12.868 12.487 1.00 70.44 97 PRO A O 1
ATOM 774 N N . LEU A 1 98 ? -6.798 -13.441 12.795 1.00 69.81 98 LEU A N 1
ATOM 775 C CA . LEU A 1 98 ? -6.623 -13.819 14.194 1.00 69.81 98 LEU A CA 1
ATOM 776 C C . LEU A 1 98 ? -5.608 -14.971 14.263 1.00 69.81 98 LEU A C 1
ATOM 778 O O . LEU A 1 98 ? -5.661 -15.860 13.406 1.00 69.81 98 LEU A O 1
ATOM 782 N N . PRO A 1 99 ? -4.679 -14.972 15.234 1.00 70.31 99 PRO A N 1
ATOM 783 C CA . PRO A 1 99 ? -3.803 -16.118 15.417 1.00 70.31 99 PRO A CA 1
ATOM 784 C C . PRO A 1 99 ? -4.673 -17.357 15.671 1.00 70.31 99 PRO A C 1
ATOM 7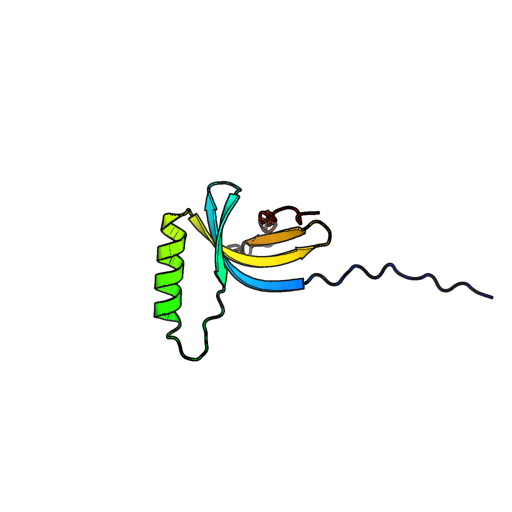86 O O . PRO A 1 99 ? -5.552 -17.322 16.535 1.00 70.31 99 PRO A O 1
ATOM 789 N N . CYS A 1 100 ? -4.459 -18.433 14.903 1.00 48.75 100 CYS A N 1
ATOM 790 C CA . CYS A 1 100 ? -5.028 -19.734 15.255 1.00 48.75 100 CYS A CA 1
ATOM 791 C C . CYS A 1 100 ? -4.547 -20.085 16.665 1.00 48.75 100 CYS A C 1
ATOM 793 O O . CYS A 1 100 ? -3.345 -20.043 16.931 1.00 48.75 100 CYS A O 1
ATOM 795 N N . SER A 1 101 ? -5.510 -20.339 17.549 1.00 54.84 101 SER A N 1
ATOM 796 C CA . SER A 1 101 ? -5.302 -20.734 18.946 1.00 54.84 101 SER A CA 1
ATOM 797 C C . SER A 1 101 ? -4.819 -22.173 19.042 1.00 54.84 101 SER A C 1
ATOM 799 O O . SER A 1 101 ? -5.291 -22.990 18.219 1.00 54.84 101 SER A O 1
#

Organism: NCBI:txid2080658

Secondary structure (DSSP, 8-state):
---------PPPPEEEEEEEEEEETTEEEEEEES---TTS-HHHHHHHHHHHHHTTSEEEEEEEEEETTEEEEEEPPPGGG--SSPPPPPEEEPP-PPPP-

Foldseek 3Di:
DDDDPPDPPFPPKDWPAKWKFFDDPLATPDIDHLDDDPPDDSVVVVVVRVVVSVVVHDIFIFIWIAHPVAIKTWGDDDPVPPDPDDDDTDIHGYDDPDPDD

Sequence (101 aa):
MTQASSTPTHPASINYGKHWAALRGVTITGLISMRAPRDVDFEEYRLRALACLELLGEVKAGEIIELPDGRYFIQRNNHANRSKTPAEQKKFKLYQPLPCS

Radius of gyration: 17.84 Å; chains: 1; bounding box: 33×47×65 Å

pLDDT: mean 81.68, std 18.69, range [38.47, 98.0]